Protein AF-A0AAW9NDV5-F1 (afdb_monomer)

Sequence (79 aa):
MFIHKIDEDLSLKLLELKDAERVFEITNQSREYLQEWLPWLDNTTKLEDTKGFINMCLKGFAENKSVNTVIIYKGQIVG

Secondary structure (DSSP, 8-state):
--EEE-SSSEEEEE--GGGHHHHHHHHHHTHHHHTTT-GGGGG--SHHHHHHHHHHHHHHHHTTS---EEEEETTEE--

Mean predicted aligned error: 2.64 Å

Foldseek 3Di:
DDWADPDPFKIKDFQDLVCLVVVLVLCVVCVVVCVVPDVCSVVSPDSVSSSVVSVVQVVCVVVVNDTDIFMGGNNGGND

Radius of gyration: 12.99 Å; Cα contacts (8 Å, |Δi|>4): 90; chains: 1; bounding box: 36×24×33 Å

InterPro domains:
  IPR016181 Acyl-CoA N-acyltransferase [SSF55729] (6-79)

Structure (mmCIF, N/CA/C/O backbone):
data_AF-A0AAW9NDV5-F1
#
_entry.id   AF-A0AAW9NDV5-F1
#
loop_
_atom_site.group_PDB
_atom_site.id
_atom_site.type_symbol
_atom_site.label_atom_id
_atom_site.label_alt_id
_atom_site.label_comp_id
_atom_site.label_asym_id
_atom_site.label_entity_id
_atom_site.label_seq_id
_atom_site.pdbx_PDB_ins_code
_atom_site.Cartn_x
_atom_site.Cartn_y
_atom_site.Cartn_z
_atom_site.occupancy
_atom_site.B_iso_or_equiv
_atom_site.auth_seq_id
_atom_site.auth_comp_id
_atom_site.auth_asym_id
_atom_site.auth_atom_id
_atom_site.pdbx_PDB_model_num
ATOM 1 N N . MET A 1 1 ? -9.372 9.890 -10.733 1.00 69.88 1 MET A N 1
ATOM 2 C CA . MET A 1 1 ? -8.987 9.103 -9.542 1.00 69.88 1 MET A CA 1
ATOM 3 C C . MET A 1 1 ? -9.684 7.757 -9.658 1.00 69.88 1 MET A C 1
ATOM 5 O O . MET A 1 1 ? -10.892 7.756 -9.855 1.00 69.88 1 MET A O 1
ATOM 9 N N . PHE A 1 2 ? -8.946 6.648 -9.664 1.00 83.94 2 PHE A N 1
ATOM 10 C CA . PHE A 1 2 ? -9.529 5.306 -9.772 1.00 83.94 2 PHE A CA 1
ATOM 11 C C . PHE A 1 2 ? -9.979 4.837 -8.385 1.00 83.94 2 PHE A C 1
ATOM 13 O O . PHE A 1 2 ? -9.152 4.723 -7.479 1.00 83.94 2 PHE A O 1
ATOM 20 N N . ILE A 1 3 ? -11.282 4.596 -8.234 1.00 93.69 3 ILE A N 1
ATOM 21 C CA . ILE A 1 3 ? -11.892 3.929 -7.082 1.00 93.69 3 ILE A CA 1
ATOM 22 C C . ILE A 1 3 ? -12.847 2.871 -7.627 1.00 93.69 3 ILE A C 1
ATOM 24 O O . ILE A 1 3 ? -13.703 3.171 -8.459 1.00 93.69 3 ILE A O 1
ATOM 28 N N . HIS A 1 4 ? -12.715 1.650 -7.130 1.00 96.62 4 HIS A N 1
ATOM 29 C CA . HIS A 1 4 ? -13.640 0.558 -7.359 1.00 96.62 4 HIS A CA 1
ATOM 30 C C . HIS A 1 4 ? -14.417 0.293 -6.068 1.00 96.62 4 HIS A C 1
ATOM 32 O O . HIS A 1 4 ? -13.869 -0.230 -5.098 1.00 96.62 4 HIS A O 1
ATOM 38 N N . LYS A 1 5 ? -15.687 0.704 -6.038 1.00 97.12 5 LYS A N 1
ATOM 39 C CA . LYS A 1 5 ? -16.578 0.481 -4.895 1.00 97.12 5 LYS A CA 1
ATOM 40 C C . LYS A 1 5 ? -17.005 -0.989 -4.860 1.00 97.12 5 LYS A C 1
ATOM 42 O O . LYS A 1 5 ? -17.522 -1.477 -5.861 1.00 97.12 5 LYS A O 1
ATOM 47 N N . ILE A 1 6 ? -16.786 -1.657 -3.728 1.00 97.38 6 ILE A N 1
ATOM 48 C CA . ILE A 1 6 ? -17.234 -3.036 -3.489 1.00 97.38 6 ILE A CA 1
ATOM 49 C C . ILE A 1 6 ? -18.619 -2.996 -2.841 1.00 97.38 6 ILE A C 1
ATOM 51 O O . ILE A 1 6 ? -19.566 -3.565 -3.376 1.00 97.38 6 ILE A O 1
ATOM 55 N N . ASP A 1 7 ? -18.751 -2.247 -1.746 1.00 97.62 7 ASP A N 1
ATOM 56 C CA . ASP A 1 7 ? -20.018 -1.992 -1.058 1.00 97.62 7 ASP A CA 1
ATOM 57 C C . ASP A 1 7 ? -20.045 -0.572 -0.453 1.00 97.62 7 ASP A C 1
ATOM 59 O O . ASP A 1 7 ? -19.288 0.304 -0.876 1.00 97.62 7 ASP A O 1
ATOM 63 N N . GLU A 1 8 ? -20.976 -0.293 0.464 1.00 96.81 8 GLU A N 1
ATOM 64 C CA . GLU A 1 8 ? -21.130 1.021 1.103 1.00 96.81 8 GLU A CA 1
ATOM 65 C C . GLU A 1 8 ? -19.897 1.476 1.890 1.00 96.81 8 GLU A C 1
ATOM 67 O O . GLU A 1 8 ? -19.572 2.664 1.849 1.00 96.81 8 GLU A O 1
ATOM 72 N N . ASP A 1 9 ? -19.191 0.544 2.527 1.00 97.94 9 ASP A N 1
ATOM 73 C CA . ASP A 1 9 ? -18.068 0.814 3.419 1.00 97.94 9 ASP A CA 1
ATOM 74 C C . ASP A 1 9 ? -16.717 0.416 2.809 1.00 97.94 9 ASP A C 1
ATOM 76 O O . ASP A 1 9 ? -15.686 0.927 3.248 1.00 97.94 9 ASP A O 1
ATOM 80 N N . LEU A 1 10 ? -16.696 -0.469 1.811 1.00 98.25 10 LEU A N 1
ATOM 81 C CA . LEU A 1 10 ? -15.490 -1.070 1.250 1.00 98.25 10 LEU A CA 1
ATOM 82 C C . LEU A 1 10 ? -15.247 -0.642 -0.203 1.00 98.25 10 LEU A C 1
ATOM 84 O O . LEU A 1 10 ? -16.113 -0.736 -1.077 1.00 98.25 10 LEU A O 1
ATOM 88 N N . SER A 1 11 ? -14.020 -0.217 -0.496 1.00 98.12 11 SER A N 1
ATOM 89 C CA . SER A 1 11 ? -13.584 0.072 -1.862 1.00 98.12 11 SER A CA 1
ATOM 90 C C . SER A 1 11 ? -12.093 -0.184 -2.059 1.00 98.12 11 SER A C 1
ATOM 92 O O . SER A 1 11 ? -11.314 -0.179 -1.111 1.00 98.12 11 SER A O 1
ATOM 94 N N . LEU A 1 12 ? -11.693 -0.391 -3.311 1.00 98.00 12 LEU A N 1
ATOM 95 C CA . LEU A 1 12 ? -10.296 -0.392 -3.725 1.00 98.00 12 LEU A CA 1
ATOM 96 C C . LEU A 1 12 ? -9.967 0.943 -4.375 1.00 98.00 12 LEU A C 1
ATOM 98 O O . LEU A 1 12 ? -10.699 1.419 -5.242 1.00 98.00 12 LEU A O 1
ATOM 102 N N . LYS A 1 13 ? -8.841 1.533 -4.000 1.00 96.81 13 LYS A N 1
ATOM 103 C CA . LYS A 1 13 ? -8.344 2.776 -4.590 1.00 96.81 13 LYS A CA 1
ATOM 104 C C . LYS A 1 13 ? -6.962 2.525 -5.175 1.00 96.81 13 LYS A C 1
ATOM 106 O O . LYS A 1 13 ? -6.149 1.853 -4.548 1.00 96.81 13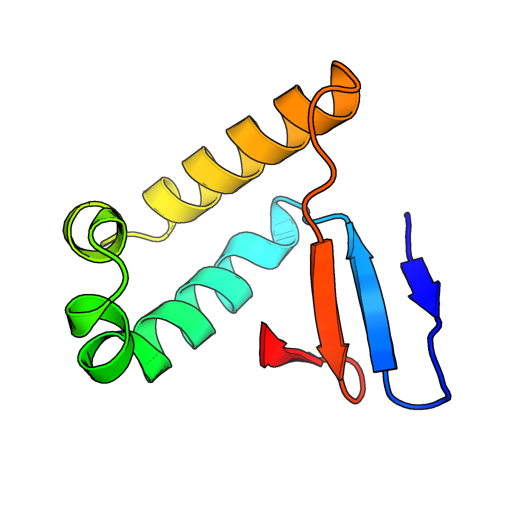 LYS A O 1
ATOM 111 N N . LEU A 1 14 ? -6.681 3.061 -6.363 1.00 96.88 14 LEU A N 1
ATOM 112 C CA . LEU A 1 14 ? -5.322 3.007 -6.913 1.00 96.88 14 LEU A CA 1
ATOM 113 C C . LEU A 1 14 ? -4.360 3.712 -5.949 1.00 96.88 14 LEU A C 1
ATOM 115 O O . LEU A 1 14 ? -4.651 4.820 -5.498 1.00 96.88 14 LEU A O 1
ATOM 119 N N . LEU A 1 15 ? -3.241 3.060 -5.645 1.00 95.94 15 LEU A N 1
ATOM 120 C CA . LEU A 1 15 ? -2.218 3.583 -4.747 1.00 95.94 15 LEU A CA 1
ATOM 121 C C . LEU A 1 15 ? -1.592 4.863 -5.329 1.00 95.94 15 LEU A C 1
ATOM 123 O O . LEU A 1 15 ? -1.131 4.864 -6.470 1.00 95.94 15 LEU A O 1
ATOM 127 N N . GLU A 1 16 ? -1.562 5.950 -4.555 1.00 95.69 16 GLU A N 1
ATOM 128 C CA . GLU A 1 16 ? -1.003 7.246 -4.961 1.00 95.69 16 GLU A CA 1
ATOM 129 C C . GLU A 1 16 ? 0.070 7.733 -3.972 1.00 95.69 16 GLU A C 1
ATOM 131 O O . GLU A 1 16 ? 0.076 7.362 -2.802 1.00 95.69 16 GLU A O 1
ATOM 136 N N . LEU A 1 17 ? 0.957 8.643 -4.401 1.00 96.88 17 LEU A N 1
ATOM 137 C CA . LEU A 1 17 ? 2.022 9.182 -3.532 1.00 96.88 17 LEU A CA 1
ATOM 138 C C . LEU A 1 17 ? 1.504 9.861 -2.257 1.00 96.88 17 LEU A C 1
ATOM 140 O O . LEU A 1 17 ? 2.165 9.805 -1.225 1.00 96.88 17 LEU A O 1
ATOM 144 N N . LYS A 1 18 ? 0.320 10.477 -2.311 1.00 96.19 18 LYS A N 1
ATOM 145 C CA . LYS A 1 18 ? -0.316 11.106 -1.142 1.00 96.19 18 LYS A CA 1
ATOM 146 C C . LYS A 1 18 ? -0.744 10.100 -0.066 1.00 96.19 18 LYS A C 1
ATOM 148 O O . LYS A 1 18 ? -0.978 10.500 1.065 1.00 96.19 18 LYS A O 1
ATOM 153 N N . ASP A 1 19 ? -0.829 8.814 -0.408 1.00 96.62 19 ASP A N 1
ATOM 154 C CA . ASP A 1 19 ? -1.202 7.748 0.525 1.00 96.62 19 ASP A CA 1
ATOM 155 C C . ASP A 1 19 ? 0.006 7.222 1.319 1.00 96.62 19 ASP A C 1
ATOM 157 O O . ASP A 1 19 ? -0.169 6.452 2.261 1.00 96.62 19 ASP A O 1
ATOM 161 N N . ALA A 1 20 ? 1.229 7.642 0.963 1.00 97.62 20 ALA A N 1
ATOM 162 C CA . ALA A 1 20 ? 2.472 7.106 1.513 1.00 97.62 20 ALA A CA 1
ATOM 163 C C . ALA A 1 20 ? 2.542 7.170 3.040 1.00 97.62 20 ALA A C 1
ATOM 165 O O . ALA A 1 20 ? 2.944 6.194 3.666 1.00 97.62 20 ALA A O 1
ATOM 166 N N . GLU A 1 21 ? 2.137 8.294 3.635 1.00 97.81 21 GLU A N 1
ATOM 167 C CA . GLU A 1 21 ? 2.161 8.467 5.092 1.00 97.81 21 GLU A CA 1
ATOM 168 C C . GLU A 1 21 ? 1.270 7.442 5.783 1.00 97.81 21 GLU A C 1
ATOM 170 O O . GLU A 1 21 ? 1.718 6.744 6.691 1.00 97.81 21 GLU A O 1
ATOM 175 N N . ARG A 1 22 ? 0.036 7.286 5.296 1.00 97.62 22 ARG A N 1
ATOM 176 C CA . ARG A 1 22 ? -0.928 6.358 5.877 1.00 97.62 22 ARG A CA 1
ATOM 177 C C . ARG A 1 22 ? -0.525 4.899 5.664 1.00 97.62 22 ARG A C 1
ATOM 179 O O . ARG A 1 22 ? -0.645 4.105 6.590 1.00 97.62 22 ARG A O 1
ATOM 186 N N . VAL A 1 23 ? -0.024 4.545 4.479 1.00 97.50 23 VAL A N 1
ATOM 187 C CA . VAL A 1 23 ? 0.471 3.188 4.185 1.00 97.50 23 VAL A CA 1
ATOM 188 C C . VAL A 1 23 ? 1.660 2.843 5.082 1.00 97.50 23 VAL A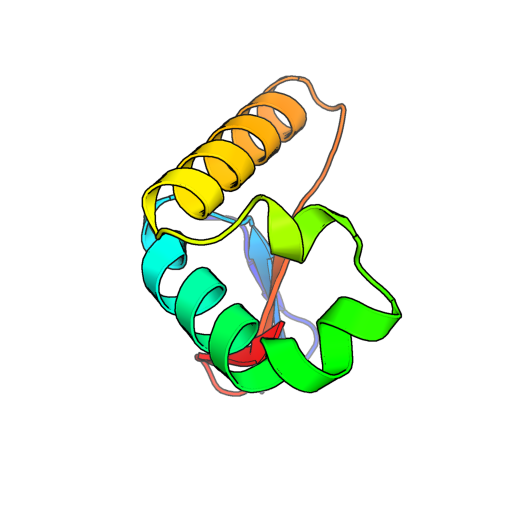 C 1
ATOM 190 O O . VAL A 1 23 ? 1.693 1.764 5.676 1.00 97.50 23 VAL A O 1
ATOM 193 N N . PHE A 1 24 ? 2.614 3.765 5.235 1.00 97.88 24 PHE A N 1
ATOM 194 C CA . PHE A 1 24 ? 3.761 3.575 6.120 1.00 97.88 24 PHE A CA 1
ATOM 195 C C . PHE A 1 24 ? 3.325 3.432 7.585 1.00 97.88 24 PHE A C 1
ATOM 197 O O . PHE A 1 24 ? 3.839 2.572 8.299 1.00 97.88 24 PHE A O 1
ATOM 204 N N . GLU A 1 25 ? 2.346 4.226 8.025 1.00 97.62 25 GLU A N 1
ATOM 205 C CA . GLU A 1 25 ? 1.779 4.159 9.373 1.00 97.62 25 GLU A CA 1
ATOM 206 C C . GLU A 1 25 ? 1.179 2.776 9.679 1.00 97.62 25 GLU A C 1
ATOM 208 O O . GLU A 1 25 ? 1.609 2.135 10.639 1.00 97.62 25 GLU A 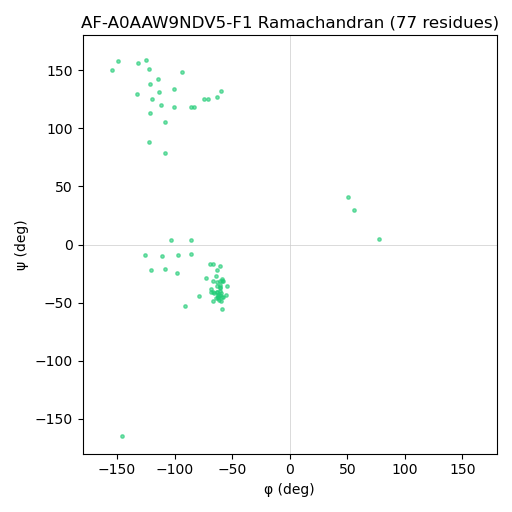O 1
ATOM 213 N N . ILE A 1 26 ? 0.246 2.278 8.855 1.00 96.81 26 ILE A N 1
ATOM 214 C CA . ILE A 1 26 ? -0.410 0.976 9.099 1.00 96.81 26 ILE A CA 1
ATOM 215 C C . ILE A 1 26 ? 0.562 -0.201 8.973 1.00 96.81 26 ILE A C 1
ATOM 217 O O . ILE A 1 26 ? 0.447 -1.192 9.698 1.00 96.81 26 ILE A O 1
ATOM 221 N N . THR A 1 27 ? 1.564 -0.062 8.100 1.00 96.44 27 THR A N 1
ATOM 222 C CA . THR A 1 27 ? 2.646 -1.038 7.955 1.00 96.44 27 THR A CA 1
ATOM 223 C C . THR A 1 27 ? 3.469 -1.109 9.236 1.00 96.44 27 THR A C 1
ATOM 225 O O . THR A 1 27 ? 3.736 -2.196 9.738 1.00 96.44 27 THR A O 1
ATOM 228 N N . ASN A 1 28 ? 3.835 0.042 9.810 1.00 96.12 28 ASN A N 1
ATOM 229 C CA . ASN A 1 28 ? 4.592 0.097 11.060 1.00 96.12 28 ASN A CA 1
ATOM 230 C C . ASN A 1 28 ? 3.789 -0.381 12.266 1.00 96.12 28 ASN A C 1
ATOM 232 O O . ASN A 1 28 ? 4.350 -1.071 13.112 1.00 96.12 28 ASN A O 1
ATOM 236 N N . GLN A 1 29 ? 2.493 -0.067 12.329 1.00 96.56 29 GLN A N 1
ATOM 237 C CA . GLN A 1 29 ? 1.602 -0.568 13.382 1.00 96.56 29 GLN A CA 1
ATOM 238 C C . GLN A 1 29 ? 1.543 -2.100 13.406 1.00 96.56 29 GLN A C 1
ATOM 240 O O . GLN A 1 29 ? 1.407 -2.688 14.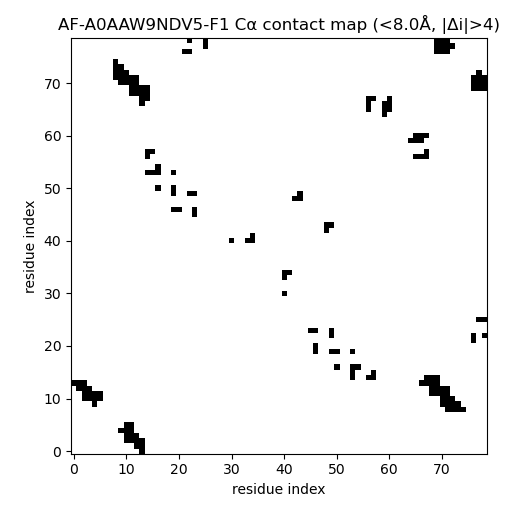473 1.00 96.56 29 GLN A O 1
ATOM 245 N N . SER A 1 30 ? 1.695 -2.741 12.244 1.00 95.25 30 SER A N 1
ATOM 246 C CA . SER A 1 30 ? 1.644 -4.200 12.101 1.00 95.25 30 SER A CA 1
ATOM 247 C C . SER A 1 30 ? 3.027 -4.845 11.940 1.00 95.25 30 SER A C 1
ATOM 249 O O . SER A 1 30 ? 3.116 -6.052 11.724 1.00 95.25 30 SER A O 1
ATOM 251 N N . ARG A 1 31 ? 4.119 -4.069 12.024 1.00 95.38 31 ARG A N 1
ATOM 252 C CA . ARG A 1 31 ? 5.470 -4.501 11.625 1.00 95.38 31 ARG A CA 1
ATOM 253 C C . ARG A 1 31 ? 5.952 -5.730 12.375 1.00 95.38 31 ARG A C 1
ATOM 255 O O . ARG A 1 31 ? 6.494 -6.627 11.744 1.00 95.38 31 ARG A O 1
ATOM 262 N N . GLU A 1 32 ? 5.756 -5.764 13.690 1.00 94.75 32 GLU A N 1
ATOM 263 C CA . GLU A 1 32 ? 6.246 -6.859 14.531 1.00 94.75 32 GLU A CA 1
ATOM 264 C C . GLU A 1 32 ? 5.648 -8.209 14.122 1.00 94.75 32 GLU A C 1
ATOM 266 O O . GLU A 1 32 ? 6.353 -9.210 14.098 1.00 94.75 32 GLU A O 1
ATOM 271 N N . TYR A 1 33 ? 4.375 -8.211 13.725 1.00 95.62 33 TYR A N 1
ATOM 272 C CA . TYR A 1 33 ? 3.689 -9.397 13.225 1.00 95.62 33 TYR A CA 1
ATOM 273 C C . TYR A 1 33 ? 4.056 -9.703 11.767 1.00 95.62 33 TYR A C 1
ATOM 275 O O . TYR A 1 33 ? 4.315 -10.845 11.397 1.00 95.62 33 TYR A O 1
ATOM 283 N N . LEU A 1 34 ? 4.092 -8.679 10.911 1.00 95.56 34 LEU A N 1
ATOM 284 C CA . LEU A 1 34 ? 4.320 -8.864 9.480 1.00 95.56 34 LEU A CA 1
ATOM 285 C C . LEU A 1 34 ? 5.769 -9.243 9.141 1.00 95.56 34 LEU A C 1
ATOM 287 O O . LEU A 1 34 ? 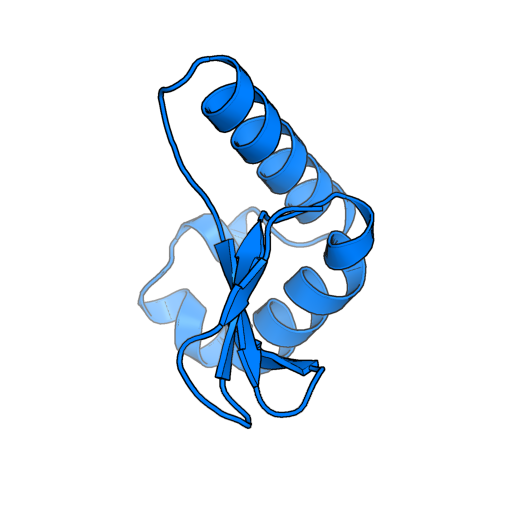5.979 -9.931 8.144 1.00 95.56 34 LEU A O 1
ATOM 291 N N . GLN A 1 35 ? 6.762 -8.826 9.934 1.00 95.44 35 GLN A N 1
ATOM 292 C CA . GLN A 1 35 ? 8.184 -9.115 9.675 1.00 95.44 35 GLN A CA 1
ATOM 293 C C . GLN A 1 35 ? 8.505 -10.616 9.715 1.00 95.44 35 GLN A C 1
ATOM 295 O O . GLN A 1 35 ? 9.465 -11.046 9.085 1.00 95.44 35 GLN A O 1
ATOM 300 N N . GLU A 1 36 ? 7.674 -11.424 10.382 1.00 95.12 36 GLU A N 1
ATOM 301 C CA . GLU A 1 36 ? 7.784 -12.888 10.350 1.00 95.12 36 GLU A CA 1
ATOM 302 C C . GLU A 1 36 ? 7.544 -13.462 8.941 1.00 95.12 36 GLU A C 1
ATOM 304 O O . GLU A 1 36 ? 8.068 -14.522 8.601 1.00 95.12 36 GLU A O 1
ATOM 309 N N . TRP A 1 37 ? 6.769 -12.755 8.110 1.00 95.75 37 TRP A N 1
ATOM 310 C CA . TRP A 1 37 ? 6.262 -13.252 6.826 1.00 95.75 37 TRP A CA 1
ATOM 311 C C . TRP A 1 37 ? 6.702 -12.415 5.622 1.00 95.75 37 TRP A C 1
ATOM 313 O O . TRP A 1 37 ? 6.692 -12.910 4.495 1.00 95.75 37 TRP A O 1
ATOM 323 N N . LEU A 1 38 ? 7.071 -11.149 5.834 1.00 95.25 38 LEU A N 1
ATOM 324 C CA . LEU A 1 38 ? 7.324 -10.162 4.786 1.00 95.25 38 LEU A CA 1
ATOM 325 C C . LEU A 1 38 ? 8.756 -9.595 4.882 1.00 95.25 38 LEU A C 1
ATOM 327 O O . LEU A 1 38 ? 8.958 -8.531 5.473 1.00 95.25 38 LEU A O 1
ATOM 331 N N . PRO A 1 39 ? 9.753 -10.232 4.230 1.00 92.44 39 PRO A N 1
ATOM 332 C CA . PRO A 1 39 ? 11.170 -9.844 4.323 1.00 92.44 39 PRO A CA 1
ATOM 333 C C . PRO A 1 39 ? 11.496 -8.419 3.851 1.00 92.44 39 PRO A C 1
ATOM 335 O O . PRO A 1 39 ? 12.549 -7.869 4.160 1.00 92.44 39 PRO A O 1
ATOM 338 N N . TRP A 1 40 ? 10.618 -7.793 3.063 1.00 94.06 40 TRP A N 1
ATOM 339 C CA . TRP A 1 40 ? 10.826 -6.425 2.580 1.00 94.06 40 TRP A CA 1
ATOM 340 C C . TRP A 1 40 ? 10.715 -5.373 3.695 1.00 94.06 40 TRP A C 1
ATOM 342 O O . TRP A 1 40 ? 11.184 -4.244 3.513 1.00 94.06 40 TRP A O 1
ATOM 352 N N . LEU A 1 41 ? 10.129 -5.726 4.845 1.00 94.31 41 LEU A N 1
ATOM 353 C CA . LEU A 1 41 ? 9.974 -4.817 5.977 1.00 94.31 41 LEU A CA 1
ATOM 354 C C . LEU A 1 41 ? 11.315 -4.372 6.553 1.00 94.31 41 LEU A C 1
ATOM 356 O O . LEU A 1 41 ? 11.439 -3.195 6.892 1.00 94.31 41 LEU A O 1
ATOM 360 N N . ASP A 1 42 ? 12.325 -5.240 6.567 1.00 91.88 42 ASP A N 1
ATOM 361 C CA . ASP A 1 42 ? 13.677 -4.904 7.037 1.00 91.88 42 ASP A CA 1
ATOM 362 C C . ASP A 1 42 ? 14.298 -3.741 6.251 1.00 91.88 42 ASP A C 1
ATOM 364 O O . ASP A 1 42 ? 15.070 -2.951 6.789 1.00 91.88 42 ASP A O 1
ATOM 368 N N . ASN A 1 43 ? 13.912 -3.598 4.980 1.00 92.62 43 ASN A N 1
ATOM 369 C CA . ASN A 1 43 ? 14.413 -2.556 4.084 1.00 92.62 43 ASN A CA 1
ATOM 370 C C . ASN A 1 43 ? 13.491 -1.332 3.993 1.00 92.62 43 ASN A C 1
ATOM 372 O O . ASN A 1 43 ? 13.870 -0.328 3.399 1.00 92.62 43 ASN A O 1
ATOM 376 N N . T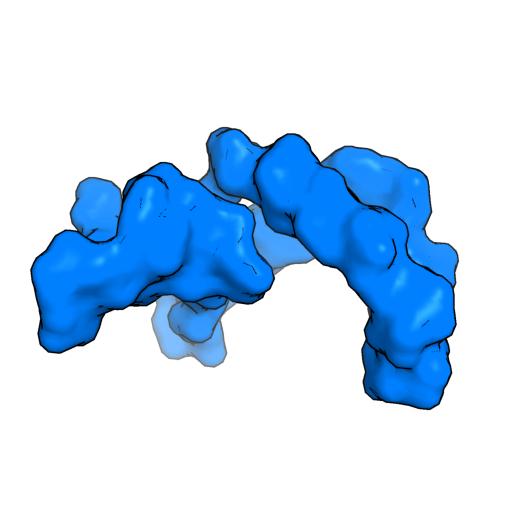HR A 1 44 ? 12.288 -1.398 4.564 1.00 94.75 44 THR A N 1
ATOM 377 C CA . THR A 1 44 ? 11.298 -0.316 4.508 1.00 94.75 44 THR A CA 1
ATOM 378 C C . THR A 1 44 ? 11.200 0.316 5.884 1.00 94.75 44 THR A C 1
ATOM 380 O O . THR A 1 44 ? 10.298 -0.009 6.644 1.00 94.75 44 THR A O 1
ATOM 383 N N . THR A 1 45 ? 12.142 1.180 6.253 1.00 95.06 45 THR A N 1
ATOM 384 C CA . THR A 1 45 ? 12.261 1.724 7.625 1.00 95.06 45 THR A CA 1
ATOM 385 C C . THR A 1 45 ? 11.922 3.207 7.715 1.00 95.06 45 THR A C 1
ATOM 387 O O . THR A 1 45 ? 11.773 3.749 8.810 1.00 95.06 45 THR A O 1
ATOM 39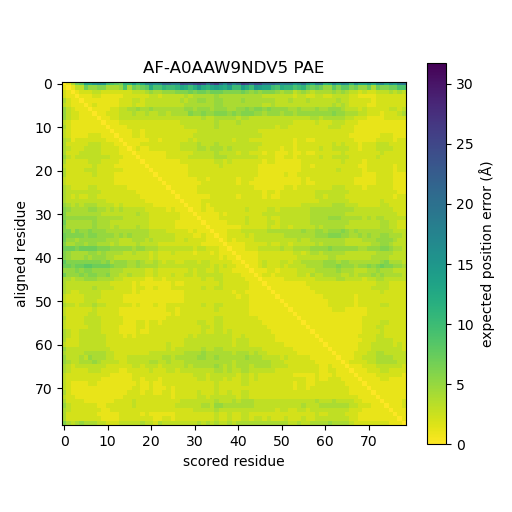0 N N . LYS A 1 46 ? 11.771 3.875 6.569 1.00 97.56 46 LYS A N 1
ATOM 391 C CA . LYS A 1 46 ? 11.473 5.302 6.455 1.00 97.56 46 LYS A CA 1
ATOM 392 C C . LYS A 1 46 ? 10.322 5.523 5.480 1.00 97.56 46 LYS A C 1
ATOM 394 O O . LYS A 1 46 ? 10.103 4.744 4.554 1.00 97.56 46 LYS A O 1
ATOM 399 N N . LEU A 1 47 ? 9.638 6.654 5.637 1.00 97.50 47 LEU A N 1
ATOM 400 C CA . LEU A 1 47 ? 8.573 7.076 4.725 1.00 97.50 47 LEU A CA 1
ATOM 401 C C . LEU A 1 47 ? 9.046 7.132 3.259 1.00 97.50 47 LEU A C 1
ATOM 403 O O . LEU A 1 47 ? 8.293 6.789 2.349 1.00 97.50 47 LEU A O 1
ATOM 407 N N . GLU A 1 48 ? 10.299 7.526 3.027 1.00 98.19 48 GLU A N 1
ATOM 408 C CA . GLU A 1 48 ? 10.890 7.591 1.684 1.00 98.19 48 GLU A CA 1
ATOM 409 C C . GLU A 1 48 ? 10.973 6.220 0.998 1.00 98.19 48 GLU A C 1
ATOM 411 O O . GLU A 1 48 ? 10.765 6.137 -0.212 1.00 98.19 48 GLU A O 1
ATOM 416 N N . ASP A 1 49 ? 11.169 5.138 1.756 1.00 97.94 49 ASP A N 1
ATOM 417 C CA . ASP A 1 49 ? 11.187 3.777 1.208 1.00 97.94 49 ASP A CA 1
ATOM 418 C C . ASP A 1 49 ? 9.792 3.407 0.673 1.00 97.94 49 ASP A C 1
ATOM 420 O O . ASP A 1 49 ? 9.642 2.892 -0.437 1.00 97.94 49 ASP A O 1
ATOM 424 N N . THR A 1 50 ? 8.744 3.778 1.419 1.00 97.69 50 THR A N 1
ATOM 425 C CA . THR A 1 50 ? 7.344 3.593 1.000 1.00 97.69 50 THR A CA 1
ATOM 426 C C . THR A 1 50 ? 7.000 4.460 -0.213 1.00 97.69 50 THR A C 1
ATOM 428 O O . THR A 1 50 ? 6.368 3.980 -1.154 1.00 97.69 50 THR A O 1
ATOM 431 N N . LYS A 1 51 ? 7.462 5.718 -0.260 1.00 98.25 51 LYS A N 1
ATOM 432 C CA . LYS A 1 51 ? 7.322 6.571 -1.456 1.00 98.25 51 LYS A CA 1
ATOM 433 C C . LYS A 1 51 ? 8.022 5.956 -2.672 1.00 98.25 51 LYS A C 1
ATOM 435 O O . LYS A 1 51 ? 7.480 6.007 -3.777 1.00 98.25 51 LYS A O 1
ATOM 440 N N . GLY A 1 52 ? 9.199 5.357 -2.483 1.00 97.94 52 GLY A N 1
ATOM 441 C CA . GLY A 1 52 ? 9.927 4.623 -3.520 1.00 97.94 52 GLY A CA 1
ATOM 442 C C . GLY A 1 52 ? 9.116 3.451 -4.079 1.00 97.94 52 GLY A C 1
ATOM 443 O O . GLY A 1 52 ? 8.939 3.348 -5.296 1.00 97.94 52 GLY A O 1
ATOM 444 N N . PHE A 1 53 ? 8.543 2.630 -3.197 1.00 96.88 53 PHE A N 1
ATOM 445 C CA . PHE A 1 53 ? 7.639 1.540 -3.572 1.00 96.88 53 PHE A CA 1
ATOM 446 C C . PHE A 1 53 ? 6.406 2.038 -4.344 1.00 96.88 53 PHE A C 1
ATOM 448 O O . PHE A 1 53 ? 6.068 1.490 -5.395 1.00 96.88 53 PHE A O 1
ATOM 455 N N . ILE A 1 54 ? 5.765 3.117 -3.887 1.00 97.44 54 ILE A N 1
ATOM 456 C CA . ILE A 1 54 ? 4.599 3.699 -4.568 1.00 97.44 54 ILE A CA 1
ATOM 457 C C . ILE A 1 54 ? 4.966 4.199 -5.969 1.00 97.44 54 ILE A C 1
ATOM 459 O O . ILE A 1 54 ? 4.239 3.930 -6.924 1.00 97.44 54 ILE A O 1
ATOM 463 N N . ASN A 1 55 ? 6.108 4.870 -6.133 1.00 97.94 55 ASN A N 1
ATOM 464 C CA . ASN A 1 55 ? 6.588 5.294 -7.453 1.00 97.94 55 ASN A CA 1
ATOM 465 C C . ASN A 1 55 ? 6.811 4.103 -8.395 1.00 97.94 55 ASN A C 1
ATOM 467 O O . ASN A 1 55 ? 6.423 4.159 -9.565 1.00 97.94 55 ASN A O 1
ATOM 471 N N . MET A 1 56 ? 7.392 3.010 -7.891 1.00 97.31 56 MET A N 1
ATOM 472 C CA . MET A 1 56 ? 7.537 1.766 -8.650 1.00 97.31 56 MET A CA 1
ATOM 473 C C . MET A 1 56 ? 6.171 1.198 -9.064 1.00 97.31 56 MET A C 1
ATOM 475 O O . MET A 1 56 ? 5.996 0.821 -10.223 1.00 97.31 56 MET A O 1
ATOM 479 N N . CYS A 1 57 ? 5.191 1.193 -8.159 1.00 96.75 57 CYS A N 1
ATOM 480 C CA . CYS A 1 57 ? 3.827 0.743 -8.440 1.00 96.75 57 CYS A CA 1
ATOM 481 C C . CYS A 1 57 ? 3.136 1.596 -9.510 1.00 96.75 57 CYS A C 1
ATOM 483 O O . CYS A 1 57 ? 2.520 1.051 -10.427 1.00 96.75 57 CYS A O 1
ATOM 485 N N . LEU A 1 58 ? 3.260 2.925 -9.422 1.00 96.25 58 LEU A N 1
ATOM 486 C CA . LEU A 1 58 ? 2.703 3.868 -10.395 1.00 96.25 58 LEU A CA 1
ATOM 487 C C . LEU A 1 58 ? 3.333 3.685 -11.779 1.00 96.25 58 LEU A C 1
ATOM 489 O O . LEU A 1 58 ? 2.622 3.689 -12.783 1.00 96.25 58 LEU A O 1
ATOM 493 N N . LYS A 1 59 ? 4.651 3.458 -11.839 1.00 97.56 59 LYS A N 1
ATOM 494 C CA . LYS A 1 59 ? 5.341 3.113 -13.087 1.00 97.56 59 LYS A CA 1
ATOM 495 C C . LYS A 1 59 ? 4.827 1.791 -13.662 1.00 97.56 59 LYS A C 1
ATOM 497 O O . LYS A 1 59 ? 4.505 1.730 -14.844 1.00 97.56 59 LYS A O 1
ATOM 502 N N . GLY A 1 60 ? 4.690 0.756 -12.833 1.00 97.75 60 GLY A N 1
ATOM 503 C CA . GLY A 1 60 ? 4.137 -0.536 -13.249 1.00 97.75 60 GLY A CA 1
ATOM 504 C C . GLY A 1 60 ? 2.700 -0.433 -13.771 1.00 97.75 60 GLY A C 1
ATOM 505 O O . GLY A 1 60 ? 2.359 -1.097 -14.749 1.00 97.75 60 GLY A O 1
ATOM 506 N N . PHE A 1 61 ? 1.881 0.442 -13.182 1.00 96.06 61 PHE A N 1
ATOM 507 C CA . PHE A 1 61 ? 0.536 0.747 -13.673 1.00 96.06 61 PHE A CA 1
ATOM 508 C C . PHE A 1 61 ? 0.559 1.452 -15.034 1.00 96.06 61 PHE A C 1
ATOM 510 O O . PHE A 1 61 ? -0.117 1.009 -15.958 1.00 96.06 61 PHE A O 1
ATOM 517 N N . ALA A 1 62 ? 1.383 2.495 -15.194 1.00 95.88 62 ALA A N 1
ATOM 518 C CA . ALA A 1 62 ? 1.534 3.209 -16.466 1.00 95.88 62 ALA A CA 1
ATOM 519 C C . ALA A 1 62 ? 2.037 2.299 -17.604 1.00 95.88 62 ALA A C 1
ATOM 521 O O . ALA A 1 62 ? 1.676 2.487 -18.764 1.00 95.88 62 ALA A O 1
ATOM 522 N N . GLU A 1 63 ? 2.843 1.290 -17.269 1.00 97.69 63 GLU A N 1
ATOM 523 C CA . GLU A 1 63 ? 3.353 0.282 -18.202 1.00 97.69 63 GLU A CA 1
ATOM 524 C C . GLU A 1 63 ? 2.393 -0.909 -18.417 1.00 97.69 63 GLU A C 1
ATOM 526 O O . GLU A 1 63 ? 2.754 -1.846 -19.127 1.00 97.69 63 GLU A O 1
ATOM 531 N N . ASN A 1 64 ? 1.187 -0.904 -17.829 1.00 96.31 64 ASN A N 1
ATOM 532 C CA . ASN A 1 64 ? 0.222 -2.019 -17.847 1.00 96.31 64 ASN A CA 1
ATOM 533 C C . ASN A 1 64 ? 0.785 -3.358 -17.322 1.00 96.31 64 ASN A C 1
ATOM 535 O O . ASN A 1 64 ? 0.359 -4.431 -17.747 1.00 96.31 64 ASN A O 1
ATOM 539 N N . LYS A 1 65 ? 1.747 -3.314 -16.394 1.00 97.81 65 LYS A N 1
ATOM 540 C CA . LYS A 1 65 ? 2.392 -4.503 -15.805 1.00 97.81 65 LYS A CA 1
ATOM 541 C C . LYS A 1 65 ? 1.818 -4.905 -14.453 1.00 97.81 65 LYS A C 1
ATOM 543 O O . LYS A 1 65 ? 1.947 -6.057 -14.055 1.00 97.81 65 LYS A O 1
ATOM 548 N N . SER A 1 66 ? 1.229 -3.963 -13.725 1.00 96.38 66 SER A N 1
ATOM 549 C CA . SER A 1 66 ? 0.710 -4.208 -12.380 1.00 96.38 66 SER A CA 1
ATOM 550 C C . SER A 1 66 ? -0.414 -3.247 -12.034 1.00 96.38 66 SER A C 1
ATOM 552 O O . SER A 1 66 ? -0.375 -2.084 -12.430 1.00 96.38 66 SER A O 1
ATOM 554 N N . VAL A 1 67 ? -1.345 -3.693 -11.199 1.00 95.56 67 VAL A N 1
ATOM 555 C CA . VAL A 1 67 ? -2.331 -2.828 -10.548 1.00 95.56 67 VAL A CA 1
ATOM 556 C C . VAL A 1 67 ? -2.156 -3.001 -9.047 1.00 95.56 67 VAL A C 1
ATOM 558 O O . VAL A 1 67 ? -2.392 -4.083 -8.524 1.00 95.56 67 VAL A O 1
ATOM 561 N N . ASN A 1 68 ? -1.709 -1.943 -8.371 1.00 97.38 68 ASN A N 1
ATOM 562 C CA . ASN A 1 68 ? -1.529 -1.934 -6.922 1.00 97.38 68 ASN A CA 1
ATOM 563 C C . ASN A 1 68 ? -2.564 -0.990 -6.314 1.00 97.38 68 ASN A C 1
ATOM 565 O O . ASN A 1 68 ? -2.608 0.198 -6.646 1.00 97.38 68 ASN A O 1
ATOM 569 N N . THR A 1 69 ? -3.414 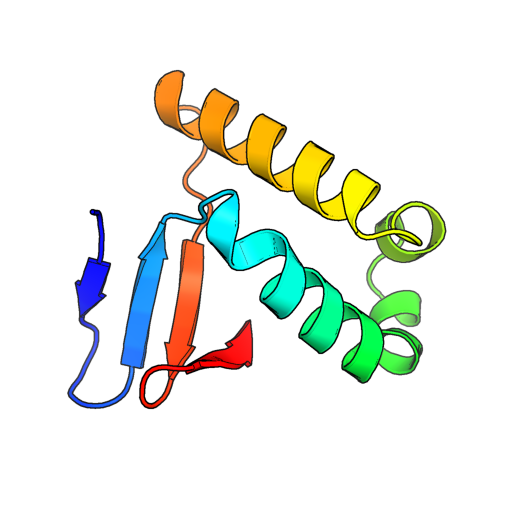-1.531 -5.452 1.00 97.62 69 THR A N 1
ATOM 570 C CA . THR A 1 69 ? -4.505 -0.801 -4.808 1.00 97.62 69 THR A CA 1
ATOM 571 C C . THR A 1 69 ? -4.377 -0.868 -3.303 1.00 97.62 69 THR A C 1
ATOM 573 O O . THR A 1 69 ? -3.904 -1.870 -2.779 1.00 97.62 69 THR A O 1
ATOM 576 N N . VAL A 1 70 ? -4.881 0.161 -2.634 1.00 97.81 70 VAL A N 1
ATOM 577 C CA . VAL A 1 70 ? -5.168 0.129 -1.201 1.00 97.81 70 VAL A CA 1
ATOM 578 C C . VAL A 1 70 ? -6.622 -0.260 -0.966 1.00 97.81 70 VAL A C 1
ATOM 580 O O . VAL A 1 70 ? -7.510 0.072 -1.762 1.00 97.81 70 VAL A O 1
ATOM 583 N N . ILE A 1 71 ? -6.857 -0.936 0.148 1.00 98.25 71 ILE A N 1
ATOM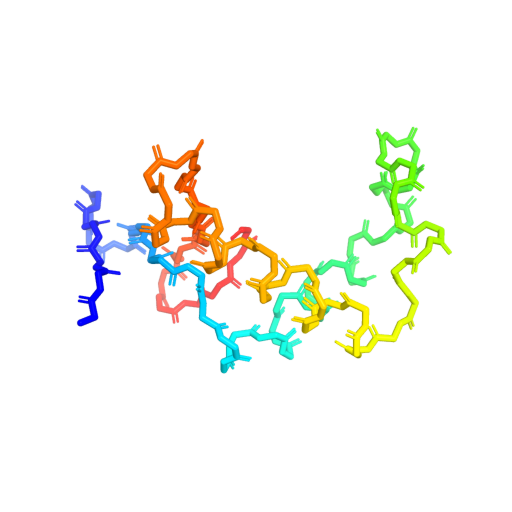 584 C CA . ILE A 1 71 ? -8.166 -1.256 0.691 1.00 98.25 71 ILE A CA 1
ATOM 585 C C . ILE A 1 71 ? -8.625 -0.066 1.527 1.00 98.25 71 ILE A C 1
ATOM 587 O O . ILE A 1 71 ? -8.007 0.306 2.528 1.00 98.25 71 ILE A O 1
ATOM 591 N N . ILE A 1 72 ? -9.738 0.525 1.111 1.00 98.19 72 ILE A N 1
ATOM 592 C CA . ILE A 1 72 ? -10.429 1.576 1.841 1.00 98.19 72 ILE A CA 1
ATOM 593 C C . ILE A 1 72 ? -11.617 0.954 2.561 1.00 98.19 72 ILE A C 1
ATOM 595 O O . ILE A 1 72 ? -12.537 0.466 1.907 1.00 98.19 72 ILE A O 1
ATOM 599 N N . TYR A 1 73 ? -11.624 1.031 3.888 1.00 98.31 73 TYR A N 1
ATOM 600 C CA . TYR A 1 73 ? -12.760 0.658 4.723 1.00 98.31 73 TYR A CA 1
ATOM 601 C C . TYR A 1 73 ? -13.230 1.872 5.526 1.00 98.31 73 TYR A C 1
ATOM 603 O O . TYR A 1 73 ? -12.432 2.521 6.205 1.00 98.31 73 TYR A O 1
ATOM 611 N N . LYS A 1 74 ? -14.515 2.226 5.416 1.00 97.31 74 LYS A N 1
ATOM 612 C CA . LYS A 1 74 ? -15.132 3.400 6.065 1.00 97.31 74 LYS A CA 1
ATOM 613 C C . LYS A 1 74 ? -14.350 4.698 5.832 1.00 97.31 74 LYS A C 1
ATOM 615 O O . LYS A 1 74 ? -14.157 5.515 6.730 1.00 97.31 74 LYS A O 1
ATOM 620 N N . GLY A 1 75 ? -13.862 4.867 4.601 1.00 95.31 75 GLY A N 1
ATOM 621 C CA . GLY A 1 75 ? -13.097 6.040 4.171 1.00 95.31 75 GLY A CA 1
ATOM 622 C C . GLY A 1 75 ? -11.634 6.073 4.628 1.00 95.31 75 GLY A C 1
ATOM 623 O O . GLY A 1 75 ? -10.958 7.064 4.366 1.00 95.31 75 GLY A O 1
ATOM 624 N N . GLN A 1 76 ? -11.129 5.020 5.276 1.00 96.88 76 GLN A N 1
ATOM 625 C CA . GLN A 1 76 ? -9.749 4.930 5.759 1.00 96.88 76 GLN A CA 1
ATOM 626 C C . GLN A 1 76 ? -8.974 3.837 5.028 1.00 96.88 76 GLN A C 1
ATOM 628 O O . GLN A 1 76 ? -9.513 2.766 4.760 1.00 96.88 76 GLN A O 1
ATOM 633 N N . ILE A 1 77 ? -7.693 4.085 4.749 1.00 97.56 77 ILE A N 1
ATOM 634 C CA . ILE A 1 77 ? -6.784 3.038 4.267 1.00 97.56 77 ILE A CA 1
ATOM 635 C C . ILE A 1 77 ? -6.498 2.080 5.424 1.00 97.56 77 ILE A C 1
ATOM 637 O O . ILE A 1 77 ? -6.062 2.513 6.502 1.00 97.56 77 ILE A O 1
ATOM 641 N N . VAL A 1 78 ? -6.752 0.797 5.177 1.00 97.12 78 VAL A N 1
ATOM 642 C CA . VAL A 1 78 ? -6.582 -0.293 6.149 1.00 97.12 78 VAL A CA 1
ATOM 643 C C . VAL A 1 78 ? -5.692 -1.430 5.644 1.00 97.12 78 VAL A C 1
ATOM 645 O O . VAL A 1 78 ? -5.332 -2.292 6.440 1.00 97.12 78 VAL A O 1
ATOM 648 N N . GLY A 1 79 ? -5.324 -1.433 4.359 1.00 94.44 79 GLY A N 1
ATOM 649 C CA . GLY A 1 79 ? -4.460 -2.441 3.741 1.00 94.44 79 GLY A CA 1
ATOM 650 C C . GLY A 1 79 ? -4.159 -2.140 2.287 1.00 94.44 79 GLY A C 1
ATOM 651 O O . GLY A 1 79 ? -4.692 -1.128 1.777 1.00 94.44 79 GLY A O 1
#

Organism: NCBI:txid2897690

Solvent-accessible surface area (backbone atoms only — not comparable to full-atom values): 4618 Å² total; per-residue (Å²): 132,65,67,50,74,76,55,99,47,36,29,40,30,60,60,52,75,89,46,25,66,60,54,45,49,58,48,59,78,41,33,84,69,44,52,82,79,39,77,65,49,82,73,49,82,49,64,66,45,42,42,51,52,43,52,53,42,48,50,30,39,78,69,73,73,42,88,58,62,31,36,27,50,76,88,36,81,78,82

pLDDT: mean 96.08, std 3.58, range [69.88, 98.31]

Nearest PDB structures (foldseek):
  1s7l-assembly1_A  TM=9.591E-01  e=1.710E-04  Salmonella enterica subsp. enterica serovar Typhimurium str. LT2
  3r96-assembly1_A  TM=9.551E-01  e=5.707E-04  Escherichia coli
  1s7f-assembly1_A-2  TM=9.011E-01  e=4.366E-04  Salmonella enterica subsp. enterica serovar Typhimurium str. LT2
  1z9u-assembly1_A  TM=9.262E-01  e=1.457E-03  Salmonella enterica subsp. enterica serovar Typhimurium str. LT2
  1nsl-assembly1_E  TM=8.298E-01  e=9.750E-04  Bacillus subtilis